Protein AF-A0AAY5K6K6-F1 (afdb_monomer_lite)

Structure (mmCIF, N/CA/C/O backbone):
data_AF-A0AAY5K6K6-F1
#
_entry.id   AF-A0AAY5K6K6-F1
#
loop_
_atom_site.group_PDB
_atom_site.id
_atom_site.type_symbol
_atom_site.label_atom_id
_atom_site.label_alt_id
_atom_site.label_comp_id
_atom_site.label_asym_id
_atom_site.label_entity_id
_atom_site.label_seq_id
_atom_site.pdbx_PDB_ins_code
_atom_site.Cartn_x
_atom_site.Cartn_y
_atom_site.Cartn_z
_atom_site.occupancy
_atom_site.B_iso_or_equiv
_atom_site.auth_seq_id
_atom_site.auth_comp_id
_atom_site.auth_asym_id
_atom_site.auth_atom_id
_atom_site.pdbx_PDB_model_num
ATOM 1 N N . MET A 1 1 ? -3.454 -14.466 -13.089 1.00 35.56 1 MET A N 1
ATOM 2 C CA . MET A 1 1 ? -4.306 -13.882 -12.037 1.00 35.56 1 MET A CA 1
ATOM 3 C C . MET A 1 1 ? -3.686 -12.540 -11.681 1.00 35.56 1 MET A C 1
ATOM 5 O O . MET A 1 1 ? -2.535 -12.524 -11.268 1.00 35.56 1 MET A O 1
ATOM 9 N N . LEU A 1 2 ? -4.354 -11.435 -12.020 1.00 39.06 2 LEU A N 1
ATOM 10 C CA . LEU A 1 2 ? -3.899 -10.079 -11.703 1.00 39.06 2 LEU A CA 1
ATOM 11 C C . LEU A 1 2 ? -4.150 -9.869 -10.211 1.00 39.06 2 LEU A C 1
ATOM 13 O O . LEU A 1 2 ? -5.305 -9.806 -9.804 1.00 39.06 2 LEU A O 1
ATOM 17 N N . ALA A 1 3 ? -3.101 -9.841 -9.397 1.00 51.41 3 ALA A N 1
ATOM 18 C CA . ALA A 1 3 ? -3.259 -9.459 -8.005 1.00 51.41 3 ALA A CA 1
ATOM 19 C C . ALA A 1 3 ? -3.382 -7.930 -7.973 1.00 51.41 3 ALA A C 1
ATOM 21 O O . ALA A 1 3 ? -2.423 -7.237 -8.311 1.00 51.41 3 ALA A O 1
ATOM 22 N N . LEU A 1 4 ? -4.583 -7.429 -7.679 1.00 57.88 4 LEU A N 1
ATOM 23 C CA . LEU A 1 4 ? -4.819 -6.048 -7.266 1.00 57.88 4 LEU A CA 1
ATOM 24 C C . LEU A 1 4 ? -4.287 -5.949 -5.846 1.00 57.88 4 LEU A C 1
ATOM 26 O O . LEU A 1 4 ? -4.877 -6.541 -4.946 1.00 57.88 4 LEU A O 1
ATOM 30 N N . ILE A 1 5 ? -3.149 -5.294 -5.651 1.00 68.94 5 ILE A N 1
ATOM 31 C CA . ILE A 1 5 ? -2.575 -5.193 -4.319 1.00 68.94 5 ILE A CA 1
ATOM 32 C C . ILE A 1 5 ? -2.263 -3.742 -3.989 1.00 68.94 5 ILE A C 1
ATOM 34 O O . ILE A 1 5 ? -1.792 -2.972 -4.824 1.00 68.94 5 ILE A O 1
ATOM 38 N N . LEU A 1 6 ? -2.600 -3.362 -2.767 1.00 71.00 6 LEU A N 1
ATOM 39 C CA . LEU A 1 6 ? -2.452 -2.024 -2.244 1.00 71.00 6 LEU A CA 1
ATOM 40 C C . LEU A 1 6 ? -1.072 -1.858 -1.627 1.00 71.00 6 LEU A C 1
ATOM 42 O O . LEU A 1 6 ? -0.692 -2.642 -0.760 1.00 71.00 6 LEU A O 1
ATOM 46 N N . ASN A 1 7 ? -0.346 -0.813 -2.013 1.00 72.44 7 ASN A N 1
ATOM 47 C CA . ASN A 1 7 ? 0.875 -0.426 -1.314 1.00 72.44 7 ASN A CA 1
ATOM 48 C C . ASN A 1 7 ? 0.517 0.201 0.045 1.00 72.44 7 ASN A C 1
ATOM 50 O O . ASN A 1 7 ? 0.018 1.320 0.089 1.00 72.44 7 ASN A O 1
ATOM 54 N N . ILE A 1 8 ? 0.753 -0.503 1.153 1.00 69.25 8 ILE A N 1
ATOM 55 C CA . ILE A 1 8 ? 0.350 -0.053 2.499 1.00 69.25 8 ILE A CA 1
ATOM 56 C C . ILE A 1 8 ? 1.474 0.683 3.240 1.00 69.25 8 ILE A C 1
ATOM 58 O O . ILE A 1 8 ? 1.209 1.457 4.160 1.00 69.25 8 ILE A O 1
ATOM 62 N N . CYS A 1 9 ? 2.737 0.494 2.853 1.00 63.91 9 CYS A N 1
ATOM 63 C CA . CYS A 1 9 ? 3.851 1.115 3.560 1.00 63.91 9 CYS A CA 1
ATOM 64 C C . CYS A 1 9 ? 5.005 1.457 2.619 1.00 63.91 9 CYS A C 1
ATOM 66 O O . CYS A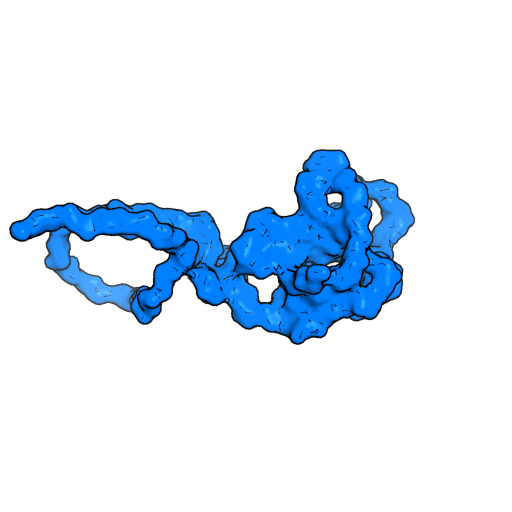 1 9 ? 5.636 0.567 2.046 1.00 63.91 9 CYS A O 1
ATOM 68 N N . ASP A 1 10 ? 5.330 2.750 2.538 1.00 54.22 10 ASP A N 1
ATOM 69 C CA . ASP A 1 10 ? 6.632 3.194 2.057 1.00 54.22 10 ASP A CA 1
ATOM 70 C C . ASP A 1 10 ? 7.627 3.052 3.207 1.00 54.22 10 ASP A C 1
ATOM 72 O O . ASP A 1 10 ? 7.831 3.944 4.037 1.00 54.22 10 ASP A O 1
ATOM 76 N N . THR A 1 11 ? 8.191 1.857 3.342 1.00 52.22 11 THR A N 1
ATOM 77 C CA . THR A 1 11 ? 9.290 1.697 4.276 1.00 52.22 11 THR A CA 1
ATOM 78 C C . THR A 1 11 ? 10.544 2.354 3.702 1.00 52.22 11 THR A C 1
ATOM 80 O O . THR A 1 11 ? 11.322 1.731 2.980 1.00 52.22 11 THR A O 1
ATOM 83 N N . HIS A 1 12 ? 10.766 3.609 4.085 1.00 45.91 12 HIS A N 1
ATOM 84 C CA . HIS A 1 12 ? 12.027 4.330 3.927 1.00 45.91 12 HIS A CA 1
ATOM 85 C C . HIS A 1 12 ? 13.122 3.639 4.780 1.00 45.91 12 HIS A C 1
ATOM 87 O O . HIS A 1 12 ? 13.453 4.047 5.897 1.00 45.91 12 HIS A O 1
ATOM 93 N N . TRP A 1 13 ? 13.661 2.515 4.298 1.00 45.66 13 TRP A N 1
ATOM 94 C CA . TRP A 1 13 ? 14.636 1.686 5.012 1.00 45.66 13 TRP A CA 1
ATOM 95 C C . TRP A 1 13 ? 16.070 2.198 4.847 1.00 45.66 13 TRP A C 1
ATOM 97 O O . TRP A 1 13 ? 16.895 1.589 4.177 1.00 45.66 13 TRP A O 1
ATOM 107 N N . TRP A 1 14 ? 16.427 3.245 5.581 1.00 41.50 14 TRP A N 1
ATOM 108 C CA . TRP A 1 14 ? 17.833 3.457 5.956 1.00 41.50 14 TRP A CA 1
ATOM 109 C C . TRP A 1 14 ? 18.231 2.598 7.177 1.00 41.50 14 TRP A C 1
ATOM 111 O O . TRP A 1 14 ? 19.412 2.400 7.441 1.00 41.50 14 TRP A O 1
ATOM 121 N N . LYS A 1 15 ? 17.266 2.004 7.907 1.00 40.25 15 LYS A N 1
ATOM 122 C CA . LYS A 1 15 ? 17.522 1.210 9.133 1.00 40.25 15 LYS A CA 1
ATOM 123 C C . LYS A 1 15 ? 17.622 -0.319 8.967 1.00 40.25 15 LYS A C 1
ATOM 125 O O . LYS A 1 15 ? 18.113 -0.970 9.885 1.00 40.25 15 LYS A O 1
ATOM 130 N N . LEU A 1 16 ? 17.236 -0.918 7.831 1.00 46.66 16 LEU A N 1
ATOM 131 C CA . LEU A 1 16 ? 17.411 -2.373 7.592 1.00 46.66 16 LEU A CA 1
ATOM 132 C C . LEU A 1 16 ? 18.792 -2.730 7.029 1.00 46.66 16 LEU A C 1
ATOM 134 O O . LEU A 1 16 ? 19.068 -3.907 6.790 1.00 46.66 16 LEU A O 1
ATOM 138 N N . GLN A 1 17 ? 19.679 -1.737 6.881 1.00 42.78 17 GLN A N 1
ATOM 139 C CA . GLN A 1 17 ? 21.033 -1.908 6.348 1.00 42.78 17 GLN A CA 1
ATOM 140 C C . GLN A 1 17 ? 21.888 -2.946 7.078 1.00 42.78 17 GLN A C 1
ATOM 142 O O . GLN A 1 17 ? 22.803 -3.509 6.488 1.00 42.78 17 GLN A O 1
ATOM 147 N N . LEU A 1 18 ? 21.575 -3.255 8.336 1.00 43.16 18 LEU A N 1
ATOM 148 C CA . LEU A 1 18 ? 22.455 -4.041 9.199 1.00 43.16 18 LEU A CA 1
ATOM 149 C C . LEU A 1 18 ? 22.141 -5.543 9.293 1.00 43.16 18 LEU A C 1
ATOM 151 O O . LEU A 1 18 ? 22.958 -6.277 9.837 1.00 43.16 18 LEU A O 1
ATOM 155 N N . LYS A 1 19 ? 21.004 -6.042 8.778 1.00 45.75 19 LYS A N 1
ATOM 156 C CA . LYS A 1 19 ? 20.561 -7.435 9.046 1.00 45.75 19 LYS A CA 1
ATOM 157 C C . LYS A 1 19 ? 20.551 -8.396 7.853 1.00 45.75 19 LYS A C 1
ATOM 159 O O . LYS A 1 19 ? 20.129 -9.541 8.018 1.00 45.75 19 LYS A O 1
ATOM 164 N N . LEU A 1 20 ? 20.961 -7.957 6.662 1.00 51.91 20 LEU A N 1
ATOM 165 C CA . LEU A 1 20 ? 20.832 -8.762 5.437 1.00 51.91 20 LEU A CA 1
ATOM 166 C C . LEU A 1 20 ? 22.113 -8.947 4.608 1.00 51.91 20 LEU A C 1
ATOM 168 O O . LEU A 1 20 ? 22.048 -9.641 3.606 1.00 51.91 20 LEU A O 1
ATOM 172 N N . ASN A 1 21 ? 23.265 -8.407 5.027 1.00 44.91 21 ASN A N 1
ATOM 173 C CA . ASN A 1 21 ? 24.573 -8.623 4.380 1.00 44.91 21 ASN A CA 1
ATOM 174 C C . ASN A 1 21 ? 24.542 -8.572 2.830 1.00 44.91 21 ASN A C 1
ATOM 176 O O . ASN A 1 21 ? 25.105 -9.431 2.156 1.00 44.91 21 ASN A O 1
ATOM 180 N N . PHE A 1 22 ? 23.858 -7.572 2.262 1.00 52.56 22 PHE A N 1
ATOM 181 C CA . PHE A 1 22 ? 23.887 -7.290 0.826 1.00 52.56 22 PHE A CA 1
ATOM 182 C C . PHE A 1 22 ? 24.808 -6.084 0.579 1.00 52.56 22 PHE A C 1
ATOM 184 O O . PHE A 1 22 ? 24.445 -4.971 0.969 1.00 52.56 22 PHE A O 1
ATOM 191 N N . PRO A 1 23 ? 25.976 -6.250 -0.070 1.00 45.62 23 PRO A N 1
ATOM 192 C CA . PRO A 1 23 ? 26.971 -5.183 -0.242 1.00 45.62 23 PRO A CA 1
ATOM 193 C C . PRO A 1 23 ? 26.589 -4.078 -1.256 1.00 45.62 23 PRO A C 1
ATOM 195 O O . PRO A 1 23 ? 27.456 -3.333 -1.700 1.00 45.62 23 PRO A O 1
ATOM 198 N N . TYR A 1 24 ? 25.304 -3.912 -1.600 1.00 50.78 24 TYR A N 1
ATOM 199 C CA . TYR A 1 24 ? 24.834 -2.964 -2.628 1.00 50.78 24 TYR A CA 1
ATOM 200 C C . TYR A 1 24 ? 23.540 -2.231 -2.241 1.00 50.78 24 TYR A C 1
ATOM 202 O O . TYR A 1 24 ? 22.637 -2.066 -3.062 1.00 50.78 24 TYR A O 1
ATOM 210 N N . LEU A 1 25 ? 23.404 -1.816 -0.978 1.00 47.97 25 LEU A N 1
ATOM 211 C CA . LEU A 1 25 ? 22.135 -1.325 -0.422 1.00 47.97 25 LEU A CA 1
ATOM 212 C C . LEU A 1 25 ? 21.693 0.094 -0.855 1.00 47.97 25 LEU A C 1
ATOM 214 O O . LEU A 1 25 ? 21.157 0.858 -0.059 1.00 47.97 25 LEU A O 1
ATOM 218 N N . TRP A 1 26 ? 21.913 0.433 -2.123 1.00 51.12 26 TRP A N 1
ATOM 219 C CA . TRP A 1 26 ? 21.432 1.638 -2.811 1.00 51.12 26 TRP A CA 1
ATOM 220 C C . TRP A 1 26 ? 20.466 1.315 -3.974 1.00 51.12 26 TRP A C 1
ATOM 222 O O . TRP A 1 26 ? 20.171 2.190 -4.781 1.00 51.12 26 TRP A O 1
ATOM 232 N N . LEU A 1 27 ? 20.003 0.063 -4.121 1.00 64.56 27 LEU A N 1
ATOM 233 C CA . LEU A 1 27 ? 19.444 -0.423 -5.397 1.00 64.56 27 LEU A CA 1
ATOM 234 C C . LEU A 1 27 ? 18.021 -1.002 -5.362 1.00 64.56 27 LEU A C 1
ATOM 236 O O . LEU A 1 27 ? 17.577 -1.502 -6.400 1.00 64.56 27 LEU A O 1
ATOM 240 N N . PHE A 1 28 ? 17.310 -0.975 -4.229 1.00 70.88 28 PHE A N 1
ATOM 241 C CA . PHE A 1 28 ? 15.960 -1.544 -4.191 1.00 70.88 28 PHE A CA 1
ATOM 242 C C . PHE A 1 28 ? 14.978 -0.841 -3.254 1.00 70.88 28 PHE A C 1
ATOM 244 O O . PHE A 1 28 ? 15.360 -0.361 -2.188 1.00 70.88 28 PHE A O 1
ATOM 251 N N . LYS A 1 29 ? 13.697 -0.842 -3.646 1.00 82.69 29 LYS A N 1
ATOM 252 C CA . LYS A 1 29 ? 12.556 -0.423 -2.817 1.00 82.69 29 LYS A CA 1
ATOM 253 C C . LYS A 1 29 ? 11.784 -1.656 -2.357 1.00 82.69 29 LYS A C 1
ATOM 255 O O . LYS A 1 29 ? 11.554 -2.571 -3.146 1.00 82.69 29 LYS A O 1
ATOM 260 N N . LEU A 1 30 ? 11.394 -1.661 -1.084 1.00 84.50 30 LEU A N 1
ATOM 261 C CA . LEU A 1 30 ? 10.472 -2.639 -0.514 1.00 84.50 30 LEU A CA 1
ATOM 262 C C . LEU A 1 30 ? 9.085 -2.004 -0.405 1.00 84.50 30 LEU A C 1
ATOM 264 O O . LEU A 1 30 ? 8.944 -0.961 0.235 1.00 84.50 30 LEU A O 1
ATOM 268 N N . GLN A 1 31 ? 8.081 -2.641 -0.995 1.00 87.31 31 GLN A N 1
ATOM 269 C CA . GLN A 1 31 ? 6.674 -2.279 -0.844 1.00 87.31 31 GLN A CA 1
ATOM 270 C C . GLN A 1 31 ? 5.939 -3.413 -0.146 1.00 87.31 31 GLN A C 1
ATOM 272 O O . GLN A 1 31 ? 6.074 -4.575 -0.529 1.00 87.31 31 GLN A O 1
ATOM 277 N N . LEU A 1 32 ? 5.168 -3.072 0.883 1.00 87.38 32 LEU A N 1
ATOM 278 C CA . LEU A 1 32 ? 4.298 -4.028 1.549 1.00 87.38 32 LEU A CA 1
ATOM 279 C C . LEU A 1 32 ? 2.916 -3.966 0.911 1.00 87.38 32 LEU A C 1
ATOM 281 O O . LEU A 1 32 ? 2.306 -2.899 0.848 1.00 87.38 32 LEU A O 1
ATOM 285 N N . LEU A 1 33 ? 2.449 -5.112 0.445 1.00 88.81 33 LEU A N 1
ATOM 286 C CA . LEU A 1 33 ? 1.243 -5.246 -0.343 1.00 88.81 33 LEU A CA 1
ATOM 287 C C . LEU A 1 33 ? 0.169 -6.014 0.445 1.00 88.81 33 LEU A C 1
ATOM 289 O O . LEU A 1 33 ? 0.474 -7.062 1.010 1.00 88.81 33 LEU A O 1
ATOM 293 N N . SER A 1 34 ? -1.072 -5.525 0.465 1.00 88.56 34 SER A N 1
ATOM 294 C CA . SER A 1 34 ? -2.261 -6.267 0.935 1.00 88.56 34 SER A CA 1
ATOM 295 C C . SER A 1 34 ? -3.465 -5.993 0.026 1.00 88.56 34 SER A C 1
ATOM 297 O O . SER A 1 34 ? -3.517 -4.981 -0.670 1.00 88.56 34 SER A O 1
ATOM 299 N N . ASP A 1 35 ? -4.416 -6.918 -0.020 1.00 86.88 35 ASP A N 1
ATOM 300 C CA . ASP A 1 35 ? -5.642 -6.826 -0.822 1.00 86.88 35 ASP A CA 1
ATOM 301 C C . ASP A 1 35 ? -6.765 -6.018 -0.141 1.00 86.88 35 ASP A C 1
ATOM 303 O O . ASP A 1 35 ? -7.888 -5.967 -0.650 1.00 86.88 35 ASP A O 1
ATOM 307 N N . LEU A 1 36 ? -6.461 -5.392 1.005 1.00 85.06 36 LEU A N 1
ATOM 308 C CA . LEU A 1 36 ? -7.378 -4.597 1.826 1.00 85.06 36 LEU A CA 1
ATOM 309 C C . LEU A 1 36 ? -8.575 -5.401 2.386 1.00 85.06 36 LEU A C 1
ATOM 311 O O . LEU A 1 36 ? -9.434 -4.819 3.038 1.00 85.06 36 LEU A O 1
ATOM 315 N N . HIS A 1 37 ? -8.629 -6.721 2.190 1.00 83.19 37 HIS A N 1
ATOM 316 C CA . HIS A 1 37 ? -9.624 -7.596 2.818 1.00 83.19 37 HIS A CA 1
ATOM 317 C C . HIS A 1 37 ? -9.010 -8.282 4.036 1.00 83.19 37 HIS A C 1
ATOM 319 O O . HIS A 1 37 ? -9.532 -8.177 5.145 1.00 83.19 37 HIS A O 1
ATOM 325 N N . ASP A 1 38 ? -7.848 -8.914 3.856 1.00 81.06 38 ASP A N 1
ATOM 326 C CA . ASP A 1 38 ? -7.090 -9.486 4.962 1.00 81.06 38 ASP A CA 1
ATOM 327 C C . ASP A 1 38 ? -5.930 -8.558 5.348 1.00 81.06 38 ASP A C 1
ATOM 329 O O . ASP A 1 38 ? -4.864 -8.517 4.729 1.00 81.06 38 ASP A O 1
ATOM 333 N N . LEU A 1 39 ? -6.165 -7.771 6.398 1.00 80.94 39 LEU A N 1
ATOM 334 C CA . LEU A 1 39 ? -5.200 -6.820 6.952 1.00 80.94 39 LEU A CA 1
ATOM 335 C C . LEU A 1 39 ? -4.132 -7.483 7.843 1.00 80.94 39 LEU A C 1
ATOM 337 O O . LEU A 1 39 ? -3.300 -6.777 8.416 1.00 80.94 39 LEU A O 1
ATOM 341 N N . GLU A 1 40 ? -4.137 -8.808 7.998 1.00 80.50 40 GLU A N 1
ATOM 342 C CA . GLU A 1 40 ? -3.066 -9.554 8.673 1.00 80.50 40 GLU A CA 1
ATOM 343 C C . GLU A 1 40 ? -2.075 -10.158 7.676 1.00 80.50 40 GLU A C 1
ATOM 345 O O . GLU A 1 40 ? -0.896 -10.346 7.998 1.00 80.50 40 GLU A O 1
ATOM 350 N N . VAL A 1 41 ? -2.534 -10.427 6.453 1.00 82.75 41 VAL A N 1
ATOM 351 C CA . VAL A 1 41 ? -1.729 -11.035 5.398 1.00 82.75 41 VAL A CA 1
ATOM 352 C C . VAL A 1 41 ? -1.077 -9.955 4.547 1.00 82.75 41 VAL A C 1
ATOM 354 O O . VAL A 1 41 ? -1.729 -9.141 3.895 1.00 82.75 41 VAL A O 1
ATOM 357 N N . TYR A 1 42 ? 0.253 -9.993 4.507 1.00 84.94 42 TYR A N 1
ATOM 358 C CA . TYR A 1 42 ? 1.046 -9.069 3.712 1.00 84.94 42 TYR A CA 1
ATOM 359 C C . TYR A 1 42 ? 2.027 -9.797 2.806 1.00 84.94 42 TYR A C 1
ATOM 361 O O . TYR A 1 42 ? 2.650 -10.793 3.185 1.00 84.94 42 TYR A O 1
ATOM 369 N N . VAL A 1 43 ? 2.228 -9.229 1.622 1.00 88.00 43 VAL A N 1
ATOM 370 C CA . VAL A 1 43 ? 3.216 -9.682 0.649 1.00 88.00 43 VAL A CA 1
ATOM 371 C C . VAL A 1 43 ? 4.298 -8.621 0.502 1.00 88.00 43 VAL A C 1
ATOM 373 O O . VAL A 1 43 ? 4.023 -7.449 0.258 1.00 88.00 43 VAL A O 1
ATOM 376 N N . SER A 1 44 ? 5.552 -9.030 0.647 1.00 87.38 44 SER A N 1
ATOM 377 C CA . SER A 1 44 ? 6.712 -8.155 0.496 1.00 87.38 44 SER A CA 1
ATOM 378 C C . SER A 1 44 ? 7.161 -8.116 -0.964 1.00 87.38 44 SER A C 1
ATOM 380 O O . SER A 1 44 ? 7.648 -9.118 -1.485 1.00 87.38 44 SER A O 1
ATOM 382 N N . LEU A 1 45 ? 7.035 -6.967 -1.628 1.00 88.88 45 LEU A N 1
ATOM 383 C CA . LEU A 1 45 ? 7.493 -6.753 -2.999 1.00 88.88 45 LEU A CA 1
ATOM 384 C C . LEU A 1 45 ? 8.830 -6.019 -3.027 1.00 88.88 45 LEU A C 1
ATOM 386 O O . LEU A 1 45 ? 8.959 -4.914 -2.505 1.00 88.88 45 LEU A O 1
ATOM 390 N N . PHE A 1 46 ? 9.807 -6.606 -3.705 1.00 87.75 46 PHE A N 1
ATOM 391 C CA . PHE A 1 46 ? 11.132 -6.037 -3.875 1.00 87.75 46 PHE A CA 1
ATOM 392 C C . PHE A 1 46 ? 11.314 -5.566 -5.319 1.00 87.75 46 PHE A C 1
ATOM 394 O O . PHE A 1 46 ? 11.288 -6.361 -6.263 1.00 87.75 46 PHE A O 1
ATOM 401 N N . LEU A 1 47 ? 11.518 -4.262 -5.479 1.00 88.12 47 LEU A N 1
ATOM 402 C CA . LEU A 1 47 ? 11.781 -3.617 -6.760 1.00 88.12 47 LEU A CA 1
ATOM 403 C C . LEU A 1 47 ? 13.272 -3.339 -6.892 1.00 88.12 47 LEU A C 1
ATOM 405 O O . LEU A 1 47 ? 13.820 -2.634 -6.051 1.00 88.12 47 LEU A O 1
ATOM 409 N N . PHE A 1 48 ? 13.913 -3.837 -7.947 1.00 87.25 48 PHE A N 1
ATOM 410 C CA . PHE A 1 48 ? 15.352 -3.675 -8.180 1.00 87.25 48 PHE A CA 1
ATOM 411 C C . PHE A 1 48 ? 15.632 -2.874 -9.459 1.00 87.25 48 PHE A C 1
ATOM 413 O O . PHE A 1 48 ? 14.827 -2.871 -10.391 1.00 87.25 48 PHE A O 1
ATOM 420 N N . GLY A 1 49 ? 16.802 -2.231 -9.529 1.00 87.38 49 GLY A N 1
ATOM 421 C CA . GLY A 1 49 ? 17.348 -1.684 -10.780 1.00 87.38 49 GLY A CA 1
ATOM 422 C C . GLY A 1 49 ? 16.436 -0.656 -11.459 1.00 87.38 49 GLY A C 1
ATOM 423 O O . GLY A 1 49 ? 16.086 0.356 -10.856 1.00 87.38 49 GLY A O 1
ATOM 424 N N . GLU A 1 50 ? 16.059 -0.903 -12.716 1.00 88.12 50 GLU A N 1
ATOM 425 C CA . GLU A 1 50 ? 15.185 -0.002 -13.488 1.00 88.12 50 GLU A CA 1
ATOM 426 C C . GLU A 1 50 ? 13.752 0.044 -12.938 1.00 88.12 50 GLU A C 1
ATOM 428 O O . GLU A 1 50 ? 13.148 1.112 -12.898 1.00 88.12 50 GLU A O 1
ATOM 433 N N . VAL A 1 51 ? 13.238 -1.072 -12.405 1.00 89.69 51 VAL A N 1
ATOM 434 C CA . VAL A 1 51 ? 11.900 -1.117 -11.784 1.00 89.69 51 VAL A CA 1
ATOM 435 C C . VAL A 1 51 ? 11.838 -0.191 -10.572 1.00 89.69 51 VAL A C 1
ATOM 437 O O . VAL A 1 51 ? 10.859 0.523 -10.372 1.00 89.69 51 VAL A O 1
ATOM 440 N N . HIS A 1 52 ? 12.914 -0.171 -9.784 1.00 87.00 52 HIS A N 1
ATOM 441 C CA . HIS A 1 52 ? 13.067 0.762 -8.676 1.00 87.00 52 HIS A CA 1
ATOM 442 C C . HIS A 1 52 ? 13.071 2.217 -9.165 1.00 87.00 52 HIS A C 1
ATOM 444 O O . HIS A 1 52 ? 12.312 3.025 -8.647 1.00 87.00 52 HIS A O 1
ATOM 450 N N . LYS A 1 53 ? 13.877 2.559 -10.177 1.00 85.81 53 LYS A N 1
ATOM 451 C CA . LYS A 1 53 ? 13.979 3.943 -10.680 1.00 85.81 53 LYS A CA 1
ATOM 452 C C . LYS A 1 53 ? 12.659 4.505 -11.209 1.00 85.81 53 LYS A C 1
ATOM 454 O O . LYS A 1 53 ? 12.458 5.712 -11.128 1.00 85.81 53 LYS A O 1
ATOM 459 N N . GLU A 1 54 ? 11.788 3.658 -11.743 1.00 88.25 54 GLU A N 1
ATOM 460 C CA . GLU A 1 54 ? 10.502 4.085 -12.297 1.00 88.25 54 GLU A CA 1
ATOM 461 C C . GLU A 1 54 ? 9.396 4.169 -11.234 1.00 88.25 54 GLU A C 1
ATOM 463 O O . GLU A 1 54 ? 8.604 5.106 -11.249 1.00 88.25 54 GLU A O 1
ATOM 468 N N . HIS A 1 55 ? 9.380 3.243 -10.268 1.00 86.38 55 HIS A N 1
ATOM 469 C CA . HIS A 1 55 ? 8.281 3.095 -9.298 1.00 86.38 55 HIS A CA 1
ATOM 470 C C . HIS A 1 55 ? 8.666 3.448 -7.849 1.00 86.38 55 HIS A C 1
ATOM 472 O O . HIS A 1 55 ? 7.936 3.146 -6.902 1.00 86.38 55 HIS A O 1
ATOM 478 N N . TRP A 1 56 ? 9.819 4.087 -7.620 1.00 82.94 56 TRP A N 1
ATOM 479 C CA . TRP A 1 56 ? 10.227 4.459 -6.258 1.00 82.94 56 TRP A CA 1
ATOM 480 C C . TRP A 1 56 ? 9.334 5.537 -5.637 1.00 82.94 56 TRP A C 1
ATOM 482 O O . TRP A 1 56 ? 9.119 5.512 -4.429 1.00 82.94 56 TRP A O 1
ATOM 492 N N . THR A 1 57 ? 8.763 6.430 -6.445 1.00 83.62 57 THR A N 1
ATOM 493 C CA . THR A 1 57 ? 7.864 7.513 -6.014 1.00 83.62 57 THR A CA 1
ATOM 494 C C . THR A 1 57 ? 6.421 7.072 -5.772 1.00 83.62 57 THR A C 1
ATOM 496 O O . THR A 1 57 ? 5.590 7.910 -5.443 1.00 83.62 57 THR A O 1
ATOM 499 N N . THR A 1 58 ? 6.088 5.784 -5.920 1.00 86.38 58 THR A N 1
ATOM 500 C CA . THR A 1 58 ? 4.719 5.303 -5.680 1.00 86.38 58 THR A CA 1
ATOM 501 C C . THR A 1 58 ? 4.317 5.478 -4.217 1.00 86.38 58 THR A C 1
ATOM 503 O O . THR A 1 58 ? 4.911 4.854 -3.330 1.00 86.38 58 THR A O 1
ATOM 506 N N . GLU A 1 59 ? 3.274 6.272 -3.987 1.00 85.44 59 GLU A N 1
ATOM 507 C CA . GLU A 1 59 ? 2.741 6.581 -2.661 1.00 85.44 59 GLU A CA 1
ATOM 508 C C . GLU A 1 59 ? 1.967 5.392 -2.051 1.00 85.44 59 GLU A C 1
ATOM 510 O O . GLU A 1 59 ? 1.436 4.539 -2.782 1.00 85.44 59 GLU A O 1
ATOM 515 N N . PRO A 1 60 ? 1.891 5.292 -0.709 1.00 87.25 60 PRO A N 1
ATOM 516 C CA . PRO A 1 60 ? 0.971 4.376 -0.043 1.00 87.25 60 PRO A CA 1
ATOM 517 C C . PRO A 1 60 ? -0.483 4.679 -0.428 1.00 87.25 60 PRO A C 1
ATOM 519 O O . PRO A 1 60 ? -0.836 5.827 -0.662 1.00 87.25 60 PRO A O 1
ATOM 522 N N . GLY A 1 61 ? -1.337 3.661 -0.483 1.00 88.06 61 GLY A N 1
ATOM 523 C CA . GLY A 1 61 ? -2.714 3.794 -0.962 1.00 88.06 61 GLY A CA 1
ATOM 524 C C . GLY A 1 61 ? -2.865 3.608 -2.476 1.00 88.06 61 GLY A C 1
ATOM 525 O O . GLY A 1 61 ? -3.988 3.568 -2.974 1.00 88.06 61 GLY A O 1
ATOM 526 N N . THR A 1 62 ? -1.765 3.425 -3.215 1.00 90.62 62 THR A N 1
ATOM 527 C CA . THR A 1 62 ? -1.818 3.123 -4.653 1.00 90.62 62 THR A CA 1
ATOM 528 C C . THR A 1 62 ? -2.179 1.655 -4.892 1.00 90.62 62 THR A C 1
ATOM 530 O O . THR A 1 62 ? -1.504 0.750 -4.391 1.00 90.62 62 THR A O 1
ATOM 533 N N . VAL A 1 63 ? -3.213 1.418 -5.698 1.00 91.00 63 VAL A N 1
ATOM 534 C CA . VAL A 1 63 ? -3.592 0.104 -6.221 1.00 91.00 63 VAL A CA 1
ATOM 535 C C . VAL A 1 63 ? -2.683 -0.233 -7.392 1.00 91.00 63 VAL A C 1
ATOM 537 O O . VAL A 1 63 ? -2.657 0.477 -8.403 1.00 91.00 63 VAL A O 1
ATOM 540 N N . MET A 1 64 ? -1.956 -1.341 -7.273 1.00 90.00 64 MET A N 1
ATOM 541 C CA . MET A 1 64 ? -1.066 -1.819 -8.321 1.00 90.00 64 MET A CA 1
ATOM 542 C C . MET A 1 64 ? -1.341 -3.275 -8.694 1.00 90.00 64 MET A C 1
ATOM 544 O O . MET A 1 64 ? -1.687 -4.109 -7.861 1.00 90.00 64 MET A O 1
ATOM 548 N N . GLY A 1 65 ? -1.203 -3.571 -9.981 1.00 91.44 65 GLY A N 1
ATOM 549 C CA . GLY A 1 65 ? -1.294 -4.897 -10.564 1.00 91.44 65 GLY A CA 1
ATOM 550 C C . GLY A 1 65 ? 0.089 -5.425 -10.889 1.00 91.44 65 GLY A C 1
ATOM 551 O O . GLY A 1 65 ? 0.865 -4.752 -11.564 1.00 91.44 65 GLY A O 1
ATOM 552 N N . ILE A 1 66 ? 0.384 -6.645 -10.448 1.00 91.75 66 ILE A N 1
ATOM 553 C CA . ILE A 1 66 ? 1.687 -7.274 -10.691 1.00 91.75 66 ILE A CA 1
ATOM 554 C C . ILE A 1 66 ? 1.481 -8.587 -11.449 1.00 91.75 66 ILE A C 1
ATOM 556 O O . ILE A 1 66 ? 1.251 -9.633 -10.834 1.00 91.75 66 ILE A O 1
ATOM 560 N N . PRO A 1 67 ? 1.497 -8.571 -12.793 1.00 90.94 67 PRO A N 1
ATOM 561 C CA . PRO A 1 67 ? 1.450 -9.790 -13.585 1.00 90.94 67 PRO A CA 1
ATOM 562 C C . PRO A 1 67 ? 2.742 -10.607 -13.455 1.00 90.94 67 PRO A C 1
ATOM 564 O O . PRO A 1 67 ? 3.832 -10.131 -13.761 1.00 90.94 67 PRO A O 1
ATOM 567 N N . ASN A 1 68 ? 2.584 -11.884 -13.094 1.00 90.56 68 ASN A N 1
ATOM 568 C CA . ASN A 1 68 ? 3.651 -12.891 -13.079 1.00 90.56 68 ASN A CA 1
ATOM 569 C C . ASN A 1 68 ? 4.920 -12.453 -12.302 1.00 90.56 68 ASN A C 1
ATOM 571 O O . ASN A 1 68 ? 5.998 -12.349 -12.901 1.00 90.56 68 ASN A O 1
ATOM 575 N N . PRO A 1 69 ? 4.796 -12.162 -10.991 1.00 91.56 69 PRO A N 1
ATOM 576 C CA . PRO A 1 69 ? 5.942 -11.843 -10.147 1.00 91.56 69 PRO A CA 1
ATOM 577 C C . PRO A 1 69 ? 6.846 -13.064 -9.953 1.00 91.56 69 PRO A C 1
ATOM 579 O O . PRO A 1 69 ? 6.390 -14.208 -9.985 1.00 91.56 69 PRO A O 1
ATOM 582 N N . ASN A 1 70 ? 8.123 -12.815 -9.676 1.00 91.56 70 ASN A N 1
ATOM 583 C CA . ASN A 1 70 ? 9.087 -13.860 -9.361 1.00 91.56 70 ASN A CA 1
ATOM 584 C C . ASN A 1 70 ? 9.067 -14.140 -7.846 1.00 91.56 70 ASN A C 1
ATOM 586 O O . ASN A 1 70 ? 9.417 -13.250 -7.065 1.00 91.56 70 ASN A O 1
ATOM 590 N N . PRO A 1 71 ? 8.677 -15.344 -7.391 1.00 90.38 71 PRO A N 1
ATOM 591 C CA . PRO A 1 71 ? 8.739 -15.688 -5.977 1.00 90.38 71 PRO A CA 1
ATOM 592 C C . PRO A 1 71 ? 10.196 -15.777 -5.521 1.00 90.38 71 PRO A C 1
ATOM 594 O O . PRO A 1 71 ? 11.039 -16.397 -6.173 1.00 90.38 71 PRO A O 1
ATOM 597 N N . MET A 1 72 ? 10.499 -15.157 -4.386 1.00 86.56 72 MET A N 1
ATOM 598 C CA . MET A 1 72 ? 11.817 -15.234 -3.770 1.00 86.56 72 MET A CA 1
ATOM 599 C C . MET A 1 72 ? 11.850 -16.297 -2.681 1.00 86.56 72 MET A C 1
ATOM 601 O O . MET A 1 72 ? 10.826 -16.673 -2.114 1.00 86.56 72 MET A O 1
ATOM 605 N N . LYS A 1 73 ? 13.058 -16.780 -2.378 1.00 83.44 73 LYS A N 1
ATOM 606 C CA . LYS A 1 73 ? 13.250 -17.746 -1.297 1.00 83.44 73 LYS A CA 1
ATOM 607 C C . LYS A 1 73 ? 12.796 -17.124 0.029 1.00 83.44 73 LYS A C 1
ATOM 609 O O . LYS A 1 73 ? 13.208 -15.995 0.313 1.00 83.44 73 LYS A O 1
ATOM 614 N N . PRO A 1 74 ? 11.991 -17.839 0.834 1.00 79.00 74 PRO A N 1
ATOM 615 C CA . PRO A 1 74 ? 11.662 -17.379 2.172 1.00 79.00 74 PRO A CA 1
ATOM 616 C C . PRO A 1 74 ? 12.958 -17.237 2.971 1.00 79.00 74 PRO A C 1
ATOM 618 O O . PRO A 1 74 ? 13.890 -18.033 2.827 1.00 79.00 74 PRO A O 1
ATOM 621 N N . LYS A 1 75 ? 13.037 -16.181 3.775 1.00 74.38 75 LYS A N 1
ATOM 622 C CA . LYS A 1 75 ? 14.170 -15.970 4.672 1.00 74.38 75 LYS A CA 1
ATOM 623 C C . LYS A 1 75 ? 13.945 -16.795 5.934 1.00 74.38 75 LYS A C 1
ATOM 625 O O . LYS A 1 75 ? 12.839 -16.790 6.463 1.00 74.38 75 LYS A O 1
ATOM 630 N N . ASP A 1 76 ? 14.992 -17.436 6.448 1.00 73.62 76 ASP A N 1
ATOM 631 C CA . ASP A 1 76 ? 14.916 -18.190 7.703 1.00 73.62 76 ASP A CA 1
ATOM 632 C C . ASP A 1 76 ? 14.305 -17.333 8.826 1.00 73.62 76 ASP A C 1
ATOM 634 O O . ASP A 1 76 ? 14.801 -16.247 9.147 1.00 73.62 76 ASP A O 1
ATOM 638 N N . GLY A 1 77 ? 13.194 -17.810 9.397 1.00 73.69 77 GLY A N 1
ATOM 639 C CA . GLY A 1 77 ? 12.447 -17.120 10.453 1.00 73.69 77 GLY A CA 1
ATOM 640 C C . GLY A 1 77 ? 11.469 -16.032 9.986 1.00 73.69 77 GLY A C 1
ATOM 641 O O . GLY A 1 77 ? 10.911 -15.342 10.837 1.00 73.69 77 GLY A O 1
ATOM 642 N N . TYR A 1 78 ? 11.249 -15.858 8.678 1.00 74.25 78 TYR A N 1
ATOM 643 C CA . TYR A 1 78 ? 10.189 -15.011 8.124 1.00 74.25 78 TYR A CA 1
ATOM 644 C C . TYR A 1 78 ? 9.181 -15.864 7.350 1.00 74.25 78 TYR A C 1
ATOM 646 O O . TYR A 1 78 ? 9.525 -16.460 6.333 1.00 74.25 78 TYR A O 1
ATOM 654 N N . ASP A 1 79 ? 7.938 -15.885 7.828 1.00 77.50 79 ASP A N 1
ATOM 655 C CA . ASP A 1 79 ? 6.840 -16.679 7.253 1.00 77.50 79 ASP A CA 1
ATOM 656 C C . ASP A 1 79 ? 6.047 -15.924 6.165 1.00 77.50 79 ASP A C 1
ATOM 658 O O . ASP A 1 79 ? 5.056 -16.409 5.632 1.00 77.50 79 ASP A O 1
ATOM 662 N N . GLY A 1 80 ? 6.461 -14.698 5.829 1.00 79.62 80 GLY A N 1
ATOM 663 C CA . GLY A 1 80 ? 5.776 -13.889 4.826 1.00 79.62 80 GLY A CA 1
ATOM 664 C C . GLY A 1 80 ? 6.212 -14.201 3.394 1.00 79.62 80 GLY A C 1
ATOM 665 O O . GLY A 1 80 ? 7.356 -14.575 3.112 1.00 79.62 80 GLY A O 1
ATOM 666 N N . VAL A 1 81 ? 5.301 -13.971 2.450 1.00 86.62 81 VAL A N 1
ATOM 667 C CA . VAL A 1 81 ? 5.565 -14.148 1.019 1.00 86.62 81 VAL A CA 1
ATOM 668 C C . VAL A 1 81 ? 6.416 -12.990 0.506 1.00 86.62 81 VAL A C 1
ATOM 670 O O . VAL A 1 81 ? 6.100 -11.823 0.732 1.00 86.62 81 VAL A O 1
ATOM 673 N N . SER A 1 82 ? 7.499 -13.310 -0.202 1.00 87.25 82 SER A N 1
ATOM 674 C CA . SER A 1 82 ? 8.400 -12.322 -0.801 1.00 87.25 82 SER A CA 1
ATOM 675 C C . SER A 1 82 ? 8.440 -12.481 -2.319 1.00 87.25 82 SER A C 1
ATOM 677 O O . SER A 1 82 ? 8.688 -13.573 -2.829 1.00 87.25 82 SER A O 1
ATOM 679 N N . LEU A 1 83 ? 8.210 -11.389 -3.043 1.00 91.19 83 LEU A N 1
ATOM 680 C CA . LEU A 1 83 ? 8.123 -11.337 -4.500 1.00 91.19 83 LEU A CA 1
ATOM 681 C C . LEU A 1 83 ? 9.108 -10.311 -5.061 1.00 91.19 83 LEU A C 1
ATOM 683 O O . LEU A 1 83 ? 9.393 -9.300 -4.421 1.00 91.19 83 LEU A O 1
ATOM 687 N N . SER A 1 84 ? 9.589 -10.533 -6.278 1.00 90.94 84 SER A N 1
ATOM 688 C CA . SER A 1 84 ? 10.376 -9.561 -7.035 1.00 90.94 84 SER A CA 1
ATOM 689 C C . SER A 1 84 ? 9.868 -9.401 -8.462 1.00 90.94 84 SER A C 1
ATOM 691 O O . SER A 1 84 ? 9.149 -10.248 -8.998 1.00 90.94 84 SER A O 1
ATOM 693 N N . VAL A 1 85 ? 10.243 -8.283 -9.077 1.00 91.69 85 VAL A N 1
ATOM 694 C CA . VAL A 1 85 ? 9.887 -7.945 -10.456 1.00 91.69 85 VAL A CA 1
ATOM 695 C C . VAL A 1 85 ? 11.159 -7.646 -11.242 1.00 91.69 85 VAL A C 1
ATOM 697 O O . VAL A 1 85 ? 12.063 -6.977 -10.751 1.00 91.69 85 VAL A O 1
ATOM 700 N N . ASP A 1 86 ? 11.226 -8.174 -12.460 1.00 90.12 86 ASP A N 1
ATOM 701 C CA . ASP A 1 86 ? 12.357 -8.073 -13.390 1.00 90.12 86 ASP A CA 1
ATOM 702 C C . ASP A 1 86 ? 12.200 -6.950 -14.431 1.00 90.12 86 ASP A C 1
ATOM 704 O O . ASP A 1 86 ? 13.195 -6.527 -15.013 1.00 90.12 86 ASP A O 1
ATOM 708 N N . HIS A 1 87 ? 10.978 -6.460 -14.674 1.00 91.88 87 HIS A N 1
ATOM 709 C CA . HIS A 1 87 ? 10.696 -5.469 -15.713 1.00 91.88 87 HIS A CA 1
ATOM 710 C C . HIS A 1 87 ? 9.670 -4.415 -15.256 1.00 91.88 87 HIS A C 1
ATOM 712 O O . HIS A 1 87 ? 8.632 -4.795 -14.710 1.00 91.88 87 HIS A O 1
ATOM 718 N N . PRO A 1 88 ? 9.883 -3.107 -15.515 1.00 90.25 88 PRO A N 1
ATOM 719 C CA . PRO A 1 88 ? 9.001 -2.044 -15.017 1.00 90.25 88 PRO A CA 1
ATOM 720 C C . PRO A 1 88 ? 7.561 -2.145 -15.524 1.00 90.25 88 PRO A C 1
ATOM 722 O O . PRO A 1 88 ? 6.625 -1.863 -14.788 1.00 90.25 88 PRO A O 1
ATOM 725 N N . GLN A 1 89 ? 7.366 -2.642 -16.747 1.00 90.31 89 GLN A N 1
ATOM 726 C CA . GLN A 1 89 ? 6.034 -2.879 -17.325 1.00 90.31 89 GLN A CA 1
ATOM 727 C C . GLN A 1 89 ? 5.213 -3.964 -16.605 1.00 90.31 89 GLN A C 1
ATOM 729 O O . GLN A 1 89 ? 4.012 -4.075 -16.838 1.00 90.31 89 GLN A O 1
ATOM 734 N N . LYS A 1 90 ? 5.835 -4.779 -15.742 1.00 90.88 90 LYS A N 1
ATOM 735 C CA . LYS A 1 90 ? 5.113 -5.722 -14.875 1.00 90.88 90 LYS A CA 1
ATOM 736 C C . LYS A 1 90 ? 4.586 -5.057 -13.600 1.00 90.88 90 LYS A C 1
ATOM 738 O O . LYS A 1 90 ? 4.056 -5.750 -12.741 1.00 90.88 90 LYS A O 1
ATOM 743 N N . VAL A 1 91 ? 4.734 -3.743 -13.459 1.00 90.75 91 VAL A N 1
ATOM 744 C CA . VAL A 1 91 ? 4.092 -2.954 -12.411 1.00 90.75 91 VAL A CA 1
ATOM 745 C C . VAL A 1 91 ? 3.048 -2.062 -13.073 1.00 90.75 91 VAL A C 1
ATOM 747 O O . VAL A 1 91 ? 3.380 -1.110 -13.774 1.00 90.75 91 VAL A O 1
ATOM 750 N N . LEU A 1 92 ? 1.773 -2.392 -12.874 1.00 91.56 92 LEU A N 1
ATOM 751 C CA . LEU A 1 92 ? 0.642 -1.650 -13.425 1.00 91.56 92 LEU A CA 1
ATOM 752 C C . LEU A 1 92 ? -0.002 -0.800 -12.331 1.00 91.56 92 LEU A C 1
ATOM 754 O O . LEU A 1 92 ? -0.696 -1.336 -11.476 1.00 91.56 92 LEU A O 1
ATOM 758 N N . LEU A 1 93 ? 0.185 0.516 -12.361 1.00 91.12 93 LEU A N 1
ATOM 759 C CA . LEU A 1 93 ? -0.506 1.429 -11.446 1.00 91.12 93 LEU A CA 1
ATOM 760 C C . LEU 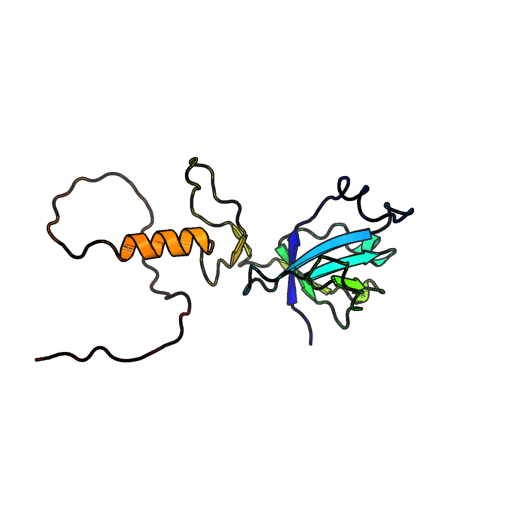A 1 93 ? -1.938 1.663 -11.946 1.00 91.12 93 LEU A C 1
ATOM 762 O O . LEU A 1 93 ? -2.127 2.058 -13.095 1.00 91.12 93 LEU A O 1
ATOM 766 N N . MET A 1 94 ? -2.941 1.397 -11.107 1.00 90.12 94 MET A N 1
ATOM 767 C CA . MET A 1 94 ? -4.358 1.523 -11.483 1.00 90.12 94 MET A CA 1
ATOM 768 C C . MET A 1 94 ? -5.023 2.775 -10.910 1.00 90.12 94 MET A C 1
ATOM 770 O O . MET A 1 94 ? -5.975 3.276 -11.501 1.00 90.12 94 MET A O 1
ATOM 774 N N . GLY A 1 95 ? -4.519 3.291 -9.789 1.00 89.81 95 GLY A N 1
ATOM 775 C CA . GLY A 1 95 ? -5.044 4.486 -9.136 1.00 89.81 95 GLY A CA 1
ATOM 776 C C . GLY A 1 95 ? -4.910 4.405 -7.622 1.00 89.81 95 GLY A C 1
ATOM 777 O O . GLY A 1 95 ? -4.133 3.606 -7.107 1.00 89.81 95 GLY A O 1
ATOM 778 N N . GLU A 1 96 ? -5.686 5.217 -6.918 1.00 90.31 96 GLU A 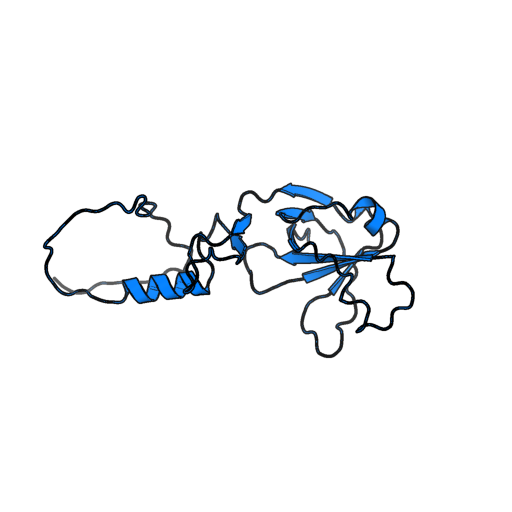N 1
ATOM 779 C CA . GLU A 1 96 ? -5.730 5.249 -5.456 1.00 90.31 96 GLU A CA 1
ATOM 780 C C . GLU A 1 96 ? -6.913 4.429 -4.933 1.00 90.31 96 GLU A C 1
ATOM 782 O O . GLU A 1 96 ? -8.007 4.451 -5.503 1.00 90.31 96 GLU A O 1
ATOM 787 N N . ALA A 1 97 ? -6.705 3.695 -3.840 1.00 89.75 97 ALA A N 1
ATOM 788 C CA . ALA A 1 97 ? -7.780 2.978 -3.172 1.00 89.75 97 ALA A CA 1
ATOM 789 C C . ALA A 1 97 ? -8.635 3.956 -2.363 1.00 89.75 97 ALA A C 1
ATOM 791 O O . ALA A 1 97 ? -8.207 4.459 -1.327 1.00 89.75 97 ALA A O 1
ATOM 792 N N . GLN A 1 98 ? -9.872 4.171 -2.807 1.00 90.06 98 GLN A N 1
ATOM 793 C CA . GLN A 1 98 ? -10.836 5.024 -2.110 1.00 90.06 98 GLN A CA 1
ATOM 794 C C . GLN A 1 98 ? -11.173 4.507 -0.703 1.00 90.06 98 GLN A C 1
ATOM 796 O O . GLN A 1 98 ? -11.430 5.293 0.208 1.00 90.06 98 GLN A O 1
ATOM 801 N N . ASP A 1 99 ? -11.150 3.188 -0.530 1.00 89.50 99 ASP A N 1
ATOM 802 C CA . ASP A 1 99 ? -11.514 2.536 0.724 1.00 89.50 99 ASP A CA 1
ATOM 803 C C . ASP A 1 99 ? -10.325 2.378 1.680 1.00 89.50 99 ASP A C 1
ATOM 805 O O . ASP A 1 99 ? -10.483 1.889 2.796 1.00 89.50 99 ASP A O 1
ATOM 809 N N . PHE A 1 100 ? -9.122 2.795 1.279 1.00 89.75 100 PHE A N 1
ATOM 810 C CA . PHE A 1 100 ? -7.960 2.780 2.157 1.00 89.75 100 PHE A CA 1
ATOM 811 C C . PHE A 1 100 ? -8.040 3.927 3.163 1.00 89.75 100 PHE A C 1
ATOM 813 O O . PHE A 1 100 ? -8.056 5.103 2.799 1.00 89.75 100 PHE A O 1
ATOM 820 N N . GLY A 1 101 ? -8.054 3.592 4.452 1.00 90.38 101 GLY A N 1
ATOM 821 C CA . GLY A 1 101 ? -8.093 4.597 5.506 1.00 90.38 101 GLY A CA 1
ATOM 822 C C . GLY A 1 101 ? -7.501 4.125 6.822 1.00 90.38 101 GLY A C 1
ATOM 823 O O . GLY A 1 101 ? -6.950 3.033 6.940 1.00 90.38 101 GLY A O 1
ATOM 824 N N . THR A 1 102 ? -7.625 4.974 7.839 1.00 91.75 102 THR A N 1
ATOM 825 C CA . THR A 1 102 ? -7.214 4.677 9.212 1.00 91.75 102 THR A CA 1
ATOM 826 C C . THR A 1 102 ? -8.422 4.515 10.126 1.00 91.75 102 THR A C 1
ATOM 828 O O . THR A 1 102 ? -9.487 5.105 9.927 1.00 91.75 102 THR A O 1
ATOM 831 N N . CYS A 1 103 ? -8.259 3.678 11.145 1.00 93.44 103 CYS A N 1
ATOM 832 C CA . CYS A 1 103 ? -9.282 3.393 12.137 1.00 93.44 103 CYS A CA 1
ATOM 833 C C . CYS A 1 103 ? -9.764 4.681 12.828 1.00 93.44 103 CYS A C 1
ATOM 835 O O . CYS A 1 103 ? -8.973 5.410 13.424 1.00 93.44 103 CYS A O 1
ATOM 837 N N . LYS A 1 104 ? -11.086 4.910 12.843 1.00 93.12 104 LYS A N 1
ATOM 838 C CA . LYS A 1 104 ? -11.705 6.123 13.418 1.00 93.12 104 LYS A CA 1
ATOM 839 C C . LYS A 1 104 ? -11.694 6.191 14.954 1.00 93.12 104 LYS A C 1
ATOM 841 O O . LYS A 1 104 ? -12.058 7.220 15.518 1.00 93.12 104 LYS A O 1
ATOM 846 N N . ALA A 1 105 ? -11.331 5.110 15.646 1.00 92.75 105 ALA A N 1
ATOM 847 C CA . ALA A 1 105 ? -11.272 5.082 17.109 1.00 92.75 105 ALA A CA 1
ATOM 848 C C . ALA A 1 105 ? -10.030 5.789 17.677 1.00 92.75 105 ALA A C 1
ATOM 850 O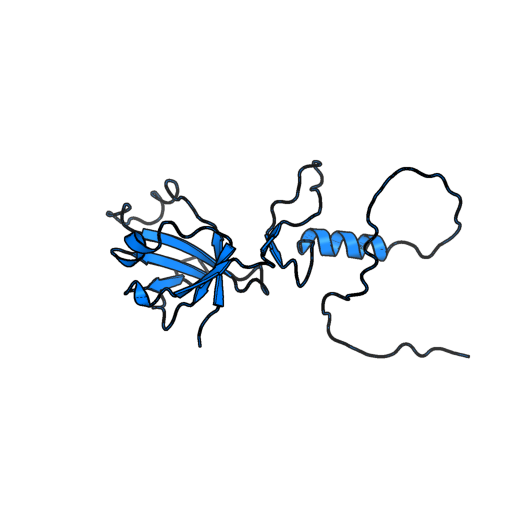 O . ALA A 1 105 ? -9.005 5.938 17.009 1.00 92.75 105 ALA A O 1
ATOM 851 N N . ALA A 1 106 ? -10.114 6.163 18.953 1.00 92.81 106 ALA A N 1
ATOM 852 C CA . ALA A 1 106 ? -8.979 6.627 19.736 1.00 92.81 106 ALA A CA 1
ATOM 853 C C . ALA A 1 106 ? -8.420 5.478 20.581 1.00 92.81 106 ALA A C 1
ATOM 855 O O . ALA A 1 106 ? -9.162 4.672 21.140 1.00 92.81 106 ALA A O 1
ATOM 856 N N . LYS A 1 107 ? -7.097 5.427 20.695 1.00 91.94 107 LYS A N 1
ATOM 857 C CA . LYS A 1 107 ? -6.393 4.553 21.631 1.00 91.94 107 LYS A CA 1
ATOM 858 C C . LYS A 1 107 ? -6.726 4.958 23.073 1.00 91.94 107 LYS A C 1
ATOM 860 O O . LYS A 1 107 ? -7.162 6.073 23.350 1.00 91.94 107 LYS A O 1
ATOM 865 N N . LYS A 1 108 ? -6.390 4.089 24.031 1.00 88.81 108 LYS A N 1
ATOM 866 C CA . LYS A 1 108 ? -6.567 4.349 25.476 1.00 88.81 108 LYS A CA 1
ATOM 867 C C . LYS A 1 108 ? -5.835 5.599 25.989 1.00 88.81 108 LYS A C 1
ATOM 869 O O . LYS A 1 108 ? -6.228 6.150 27.009 1.00 88.81 108 LYS A O 1
ATOM 874 N N . ASN A 1 109 ? -4.783 6.041 25.299 1.00 88.00 109 ASN A N 1
ATOM 875 C CA . ASN A 1 109 ? -4.042 7.268 25.612 1.00 88.00 109 ASN A CA 1
ATOM 876 C C . ASN A 1 109 ? -4.694 8.546 25.037 1.00 88.00 109 ASN A C 1
ATOM 878 O O . ASN A 1 109 ? -4.163 9.631 25.247 1.00 88.00 109 ASN A O 1
ATOM 882 N N . GLY A 1 110 ? -5.817 8.431 24.320 1.00 89.75 110 GLY A N 1
ATOM 883 C CA . GLY A 1 110 ? -6.519 9.548 23.682 1.00 89.75 110 GLY A CA 1
ATOM 884 C C . GLY A 1 110 ? -6.008 9.916 22.285 1.00 89.75 110 GLY A C 1
ATOM 885 O O . GLY A 1 110 ? -6.615 10.755 21.626 1.00 89.75 110 GLY A O 1
ATOM 886 N N . GLU A 1 111 ? -4.932 9.290 21.801 1.00 92.00 111 GLU A N 1
ATOM 887 C CA . GLU A 1 111 ? -4.429 9.515 20.442 1.00 92.00 111 GLU A CA 1
ATOM 888 C C . GLU A 1 111 ? -5.271 8.772 19.394 1.00 92.00 111 GLU A C 1
ATOM 890 O O . GLU A 1 111 ? -5.779 7.680 19.677 1.00 92.00 111 GLU A O 1
ATOM 895 N N . PRO A 1 112 ? -5.380 9.290 18.157 1.00 92.19 112 PRO A N 1
ATOM 896 C CA . PRO A 1 112 ? -6.054 8.575 17.080 1.00 92.19 112 PRO A CA 1
ATOM 897 C C . PRO A 1 112 ? -5.373 7.230 16.789 1.00 92.19 112 PRO A C 1
ATOM 899 O O . PRO A 1 112 ? -4.146 7.081 16.854 1.00 92.19 112 PRO A O 1
ATOM 902 N N . CYS A 1 113 ? -6.178 6.219 16.469 1.00 92.38 113 CYS A N 1
ATOM 903 C CA . CYS A 1 113 ? -5.660 4.935 16.033 1.00 92.38 113 CYS A CA 1
ATOM 904 C C . CYS A 1 113 ? -4.998 5.078 14.656 1.00 92.38 113 CYS A C 1
ATOM 906 O O . CYS A 1 113 ? -5.593 5.583 13.713 1.00 92.38 113 CYS A O 1
ATOM 908 N N . SER A 1 114 ? -3.763 4.597 14.535 1.00 89.00 114 SER A N 1
ATOM 909 C CA . SER A 1 114 ? -2.996 4.621 13.287 1.00 89.00 114 SER A CA 1
ATOM 910 C C . SER A 1 114 ? -3.121 3.325 12.484 1.00 89.00 114 SER A C 1
ATOM 912 O O . SER A 1 114 ? -2.348 3.123 11.554 1.00 89.00 114 SER A O 1
ATOM 914 N N . GLN A 1 115 ? -4.019 2.415 12.881 1.00 89.00 115 GLN A N 1
ATOM 915 C CA . GLN A 1 115 ? -4.188 1.158 12.160 1.00 89.00 115 GLN A CA 1
ATOM 916 C C . GLN A 1 115 ? -4.955 1.362 10.867 1.00 89.00 115 GLN A C 1
ATOM 918 O O . GLN A 1 115 ? -5.958 2.076 10.855 1.00 89.00 115 GLN A O 1
ATOM 923 N N . ILE A 1 116 ? -4.480 0.706 9.814 1.00 89.00 116 ILE A N 1
ATOM 924 C CA . ILE A 1 116 ? -5.113 0.707 8.500 1.00 89.00 116 ILE A CA 1
ATOM 925 C C . ILE A 1 116 ? -6.410 -0.097 8.561 1.00 89.00 116 ILE A C 1
ATOM 927 O O . ILE A 1 116 ? -6.493 -1.103 9.268 1.00 89.00 116 ILE A O 1
ATOM 931 N N . VAL A 1 117 ? -7.426 0.377 7.849 1.00 90.88 117 VAL A N 1
ATOM 932 C CA . VAL A 1 117 ? -8.733 -0.262 7.724 1.00 90.88 117 VAL A CA 1
ATOM 933 C C . VAL A 1 117 ? -9.256 -0.127 6.301 1.00 90.88 117 VAL A C 1
ATOM 935 O O . VAL A 1 117 ? -8.913 0.817 5.587 1.00 90.88 117 VAL A O 1
ATOM 938 N N . ASN A 1 118 ? -10.128 -1.057 5.932 1.00 90.75 118 ASN A N 1
ATOM 939 C CA . ASN A 1 118 ? -10.956 -0.957 4.746 1.00 90.75 118 ASN A CA 1
ATOM 940 C C . ASN A 1 118 ? -12.246 -0.201 5.088 1.00 90.75 118 ASN A C 1
ATOM 942 O O . ASN A 1 118 ? -13.121 -0.745 5.754 1.00 90.75 118 ASN A O 1
ATOM 946 N N . LEU A 1 119 ? -12.375 1.045 4.640 1.00 89.50 119 LEU A N 1
ATOM 947 C CA . LEU A 1 119 ? -13.529 1.904 4.911 1.00 89.50 119 LEU A CA 1
ATOM 948 C C . LEU A 1 119 ? -14.837 1.367 4.310 1.00 89.50 119 LEU A C 1
ATOM 950 O O . LEU A 1 119 ? -15.902 1.681 4.845 1.00 89.50 119 LEU A O 1
ATOM 954 N N . TYR A 1 120 ? -14.762 0.559 3.246 1.00 89.12 120 TYR A N 1
ATOM 955 C CA . TYR A 1 120 ? -15.925 -0.105 2.659 1.00 89.12 120 TYR A CA 1
ATOM 956 C C . TYR A 1 120 ? -16.473 -1.191 3.586 1.00 89.12 120 TYR A C 1
ATOM 958 O O . TYR A 1 120 ? -17.683 -1.275 3.795 1.00 89.12 120 TYR A O 1
ATOM 966 N N . GL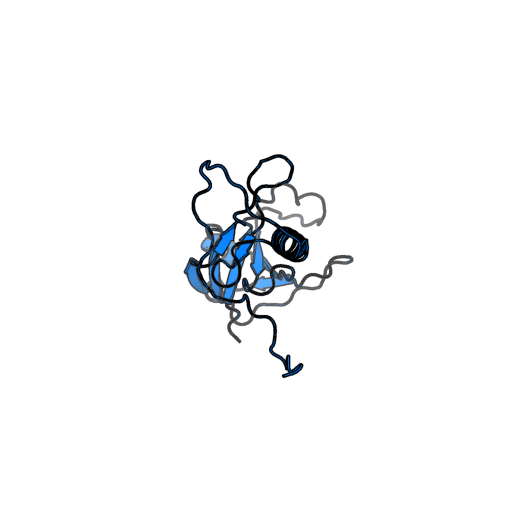U A 1 121 ? -15.585 -1.993 4.179 1.00 87.19 121 GLU A N 1
ATOM 967 C CA . GLU A 1 121 ? -15.981 -3.065 5.090 1.00 87.19 121 GLU A CA 1
ATOM 968 C C . GLU A 1 121 ? -16.243 -2.552 6.503 1.00 87.19 121 GLU A C 1
ATOM 970 O O . GLU A 1 121 ? -17.334 -2.744 7.030 1.00 87.19 121 GLU A O 1
ATOM 975 N N . CYS A 1 122 ? -15.257 -1.918 7.141 1.00 88.12 122 CYS A N 1
ATOM 976 C CA . CYS A 1 122 ? -15.352 -1.463 8.520 1.00 88.12 122 CYS A CA 1
ATOM 977 C C . CYS A 1 122 ? -14.462 -0.246 8.796 1.00 88.12 122 CYS A C 1
ATOM 979 O O . CYS A 1 122 ? -13.262 -0.218 8.544 1.00 88.12 122 CYS A O 1
ATOM 981 N N . HIS A 1 123 ? -15.039 0.747 9.465 1.00 90.88 123 HIS A N 1
ATOM 982 C CA . HIS A 1 123 ? -14.339 1.972 9.855 1.00 90.88 123 HIS A CA 1
ATOM 983 C C . HIS A 1 123 ? -13.422 1.822 11.087 1.00 90.88 123 HIS A C 1
ATOM 985 O O . HIS A 1 123 ? -12.812 2.801 11.535 1.00 90.88 123 HIS A O 1
ATOM 991 N N . TYR A 1 124 ? -13.346 0.622 11.666 1.00 91.25 124 TYR A N 1
ATOM 992 C CA . TYR A 1 124 ? -12.610 0.314 12.890 1.00 91.25 124 TYR A CA 1
ATOM 993 C C . TYR A 1 124 ? -11.688 -0.884 12.667 1.00 91.25 124 TYR A C 1
ATOM 995 O O . TYR A 1 124 ? -12.073 -1.856 12.025 1.00 91.25 124 TYR A O 1
ATOM 1003 N N . CYS A 1 125 ? -10.474 -0.839 13.224 1.00 90.50 125 CYS A N 1
ATOM 1004 C CA . CYS A 1 125 ? -9.570 -1.986 13.162 1.00 90.50 125 CYS A CA 1
ATOM 1005 C C . CYS A 1 125 ? -10.105 -3.140 14.015 1.00 90.50 125 CYS A C 1
ATOM 1007 O O . CYS A 1 125 ? -10.894 -2.919 14.934 1.00 90.50 125 CYS A O 1
ATOM 1009 N N . GLN A 1 126 ? -9.630 -4.359 13.762 1.00 88.31 126 GLN A N 1
ATOM 1010 C CA . GLN A 1 126 ? -10.096 -5.567 14.450 1.00 88.31 126 GLN A CA 1
ATOM 1011 C C . GLN A 1 126 ? -10.108 -5.437 15.985 1.00 88.31 126 GLN A C 1
ATOM 1013 O O . GLN A 1 126 ? -11.079 -5.827 16.631 1.00 88.31 126 GLN A O 1
ATOM 1018 N N . TYR A 1 127 ? -9.074 -4.816 16.570 1.00 90.00 127 TYR A N 1
ATOM 1019 C CA . TYR A 1 127 ? -8.999 -4.567 18.014 1.00 90.00 127 TYR A CA 1
ATOM 1020 C C . TYR A 1 127 ? -10.162 -3.690 18.513 1.00 90.00 127 TYR A C 1
ATOM 1022 O O . TYR A 1 127 ? -10.875 -4.065 19.443 1.00 90.00 127 TYR A O 1
ATOM 1030 N N . HIS A 1 128 ? -10.391 -2.537 17.876 1.00 90.31 128 HIS A N 1
ATOM 1031 C CA . HIS A 1 128 ? -11.462 -1.622 18.283 1.00 90.31 128 HIS A CA 1
ATOM 1032 C C . HIS A 1 128 ? -12.851 -2.140 17.895 1.00 90.31 128 HIS A C 1
ATOM 1034 O O . HIS A 1 128 ? -13.825 -1.858 18.585 1.00 90.31 128 HIS A O 1
ATOM 1040 N N . HIS A 1 129 ? -12.954 -2.931 16.828 1.00 89.31 129 HIS A N 1
ATOM 1041 C CA . HIS A 1 129 ? -14.188 -3.604 16.449 1.00 89.31 129 HIS A CA 1
ATOM 1042 C C . HIS A 1 129 ? -14.624 -4.607 17.530 1.00 89.31 129 HIS A C 1
ATOM 1044 O O . HIS A 1 129 ? -15.771 -4.563 17.972 1.00 89.31 129 HIS A O 1
ATOM 1050 N N . ALA A 1 130 ? -13.703 -5.434 18.037 1.00 87.56 130 ALA A N 1
ATOM 1051 C CA . ALA A 1 130 ? -13.977 -6.357 19.140 1.00 87.56 130 ALA A CA 1
ATOM 1052 C C . ALA A 1 130 ? -14.346 -5.624 20.446 1.00 87.56 130 ALA A C 1
ATOM 1054 O O . ALA A 1 130 ? -15.282 -6.019 21.145 1.00 87.56 130 ALA A O 1
ATOM 1055 N N . GLU A 1 131 ? -13.658 -4.521 20.761 1.00 87.44 131 GLU A N 1
ATOM 1056 C CA . GLU A 1 131 ? -13.961 -3.685 21.931 1.00 87.44 131 GLU A CA 1
ATOM 1057 C C . GLU A 1 131 ? -15.381 -3.098 21.862 1.00 87.44 131 GLU A C 1
ATOM 1059 O O . GLU A 1 131 ? -16.155 -3.214 22.820 1.00 87.44 131 GLU A O 1
ATOM 1064 N N . LEU A 1 132 ? -15.769 -2.550 20.705 1.00 84.31 132 LEU A N 1
ATOM 1065 C CA . LEU A 1 132 ? -17.119 -2.039 20.469 1.00 84.31 132 LEU A CA 1
ATOM 1066 C C . LEU A 1 132 ? -18.167 -3.147 20.619 1.00 84.31 132 LEU A C 1
ATOM 1068 O O . LEU A 1 132 ? -19.123 -2.979 21.374 1.00 84.31 132 LEU A O 1
ATOM 1072 N N . GLN A 1 133 ? -17.970 -4.301 19.976 1.00 81.38 133 GLN A N 1
ATOM 1073 C CA . GLN A 1 133 ? -18.896 -5.435 20.070 1.00 81.38 133 GLN A CA 1
ATOM 1074 C C . GLN A 1 133 ? -19.085 -5.925 21.514 1.00 81.38 133 GLN A C 1
ATOM 1076 O O . GLN A 1 133 ? -20.215 -6.166 21.945 1.00 81.38 133 GLN A O 1
ATOM 1081 N N . SER A 1 134 ? -18.002 -6.012 22.292 1.00 78.31 134 SER A N 1
ATOM 1082 C CA . SER A 1 134 ? -18.074 -6.405 23.706 1.00 78.31 134 SER A CA 1
ATOM 1083 C C . SER A 1 134 ? -18.853 -5.397 24.562 1.00 78.31 134 SER A C 1
ATOM 1085 O O . SER A 1 134 ? -19.579 -5.788 25.477 1.00 78.31 134 SER A O 1
ATOM 1087 N N . SER A 1 135 ? -18.778 -4.110 24.211 1.00 74.62 135 SER A N 1
ATOM 1088 C CA . SER A 1 135 ? -19.512 -3.032 24.879 1.00 74.62 135 SER A CA 1
ATOM 1089 C C . SER A 1 135 ? -21.020 -3.117 24.621 1.00 74.62 135 SER A C 1
ATOM 1091 O O . SER A 1 135 ? -21.811 -2.851 25.523 1.00 74.62 135 SER A O 1
ATOM 1093 N N . PHE A 1 136 ? -21.430 -3.542 23.420 1.00 67.31 136 PHE A N 1
ATOM 1094 C CA . PHE A 1 136 ? -22.842 -3.748 23.073 1.00 67.31 136 PHE A CA 1
ATOM 1095 C C . PHE A 1 136 ? -23.444 -5.018 23.690 1.00 67.31 136 PHE A C 1
ATOM 1097 O O . PHE A 1 136 ? -24.640 -5.051 23.969 1.00 67.31 136 PHE A O 1
ATOM 1104 N N . SER A 1 137 ? -22.629 -6.042 23.961 1.00 65.44 137 SER A N 1
ATOM 1105 C CA . SER A 1 137 ? -23.071 -7.266 24.652 1.00 65.44 137 SER A CA 1
ATOM 1106 C C . SER A 1 137 ? -23.362 -7.036 26.152 1.00 65.44 137 SER A C 1
ATOM 1108 O O . SER A 1 137 ? -23.971 -7.866 26.831 1.00 65.44 137 SER A O 1
ATOM 1110 N N . GLY A 1 138 ? -22.986 -5.868 26.690 1.00 58.53 138 GLY A N 1
ATOM 1111 C CA . GLY A 1 138 ? -23.265 -5.453 28.061 1.00 58.53 138 GLY A CA 1
ATOM 1112 C C . GLY A 1 138 ? -24.564 -4.650 28.220 1.00 58.53 138 GLY A C 1
ATOM 1113 O O . GLY A 1 138 ? -24.588 -3.454 27.956 1.00 58.53 138 GLY A O 1
ATOM 1114 N N . LYS A 1 139 ? -25.575 -5.290 28.830 1.00 47.62 139 LYS A N 1
ATOM 1115 C CA . LYS A 1 139 ? -26.795 -4.738 29.478 1.00 47.62 139 LYS A CA 1
ATOM 1116 C C . LYS A 1 139 ? -28.051 -4.531 28.615 1.00 47.62 139 LYS A C 1
ATOM 1118 O O . LYS A 1 139 ? -28.416 -3.414 28.259 1.00 47.62 139 LYS A O 1
ATOM 1123 N N . VAL A 1 140 ? -28.877 -5.579 28.568 1.00 48.81 140 VAL A N 1
ATOM 1124 C CA . VAL A 1 140 ? -30.336 -5.430 28.723 1.00 48.81 140 VAL A CA 1
ATOM 1125 C C . VAL A 1 140 ? -30.655 -5.427 30.219 1.00 48.81 140 VAL A C 1
ATOM 1127 O O . VAL A 1 140 ? -30.968 -6.466 30.776 1.00 48.81 140 VAL A O 1
ATOM 1130 N N . THR A 1 141 ? -30.572 -4.268 30.881 1.00 46.84 141 THR A N 1
ATOM 1131 C CA . THR A 1 141 ? -31.369 -3.979 32.091 1.00 46.84 141 THR A CA 1
ATOM 1132 C C . THR A 1 141 ? -31.494 -2.466 32.313 1.00 46.84 141 THR A C 1
ATOM 1134 O O . THR A 1 141 ? -30.579 -1.831 32.827 1.00 46.84 141 THR A O 1
ATOM 1137 N N . GLY A 1 142 ? -32.672 -1.921 31.990 1.00 46.81 142 GLY A N 1
ATOM 1138 C CA . GLY A 1 142 ? -33.422 -1.048 32.902 1.00 46.81 142 GLY A CA 1
ATOM 1139 C C . GLY A 1 142 ? -33.097 0.453 32.984 1.00 46.81 142 GLY A C 1
ATOM 1140 O O . GLY A 1 142 ? -32.167 0.863 33.663 1.00 46.81 142 GLY A O 1
ATOM 1141 N N . LYS A 1 143 ? -34.059 1.243 32.480 1.00 35.94 143 LYS A N 1
ATOM 1142 C CA . LYS A 1 143 ? -34.428 2.637 32.823 1.00 35.94 143 LYS A CA 1
ATOM 1143 C C . LYS A 1 143 ? -33.566 3.798 32.300 1.00 35.94 143 LYS A C 1
ATOM 1145 O O . LYS A 1 143 ? -32.579 4.224 32.885 1.00 35.94 143 LYS A O 1
ATOM 1150 N N . VAL A 1 144 ? -34.136 4.424 31.270 1.00 47.84 144 VAL A N 1
ATOM 1151 C CA . VAL A 1 144 ? -33.948 5.814 30.837 1.00 47.84 144 VAL A CA 1
ATOM 1152 C C . VAL A 1 144 ? -34.154 6.801 31.999 1.00 47.84 144 VAL A C 1
ATOM 1154 O O . VAL A 1 144 ? -35.229 6.842 32.601 1.00 47.84 144 VAL A O 1
ATOM 1157 N N . LYS A 1 145 ? -33.159 7.662 32.251 1.00 35.00 145 LYS A N 1
ATOM 1158 C CA . LYS A 1 145 ? -33.349 9.043 32.735 1.00 35.00 145 LYS A CA 1
ATOM 1159 C C . LYS A 1 145 ? -32.127 9.883 32.344 1.00 35.00 145 LYS A C 1
ATOM 1161 O O . LYS A 1 145 ? -30.997 9.442 32.512 1.00 35.00 145 LYS A O 1
ATOM 1166 N N . GLY A 1 146 ? -32.381 11.027 31.711 1.00 36.72 146 GLY A N 1
ATOM 1167 C CA . GLY A 1 146 ? -31.449 11.668 30.779 1.00 36.72 146 GLY A CA 1
ATOM 1168 C C . GLY A 1 146 ? -30.473 12.692 31.354 1.00 36.72 146 GLY A C 1
ATOM 1169 O O . GLY A 1 146 ? -30.544 13.026 32.529 1.00 36.72 146 GLY A O 1
ATOM 1170 N N . LYS A 1 147 ? -29.617 13.225 30.470 1.00 29.02 147 LYS A N 1
ATOM 1171 C CA . LYS A 1 147 ? -29.285 14.651 30.267 1.00 29.02 147 LYS A CA 1
ATOM 1172 C C . LYS A 1 147 ? -28.318 14.747 29.078 1.00 29.02 147 LYS A C 1
ATOM 1174 O O . LYS A 1 147 ? -27.417 13.931 28.940 1.00 29.02 147 LYS A O 1
ATOM 1179 N N . THR A 1 148 ? -28.554 15.715 28.206 1.00 39.94 148 THR A N 1
ATOM 1180 C CA . THR A 1 148 ? -27.773 16.033 27.003 1.00 39.94 148 THR A CA 1
ATOM 1181 C C . THR A 1 148 ? -26.325 16.410 27.318 1.00 39.94 148 THR A C 1
ATOM 1183 O O . THR A 1 148 ? -26.105 17.204 28.228 1.00 39.94 148 THR A O 1
ATOM 1186 N N . ASN A 1 149 ? -25.374 15.927 26.510 1.00 31.09 149 ASN A N 1
ATOM 1187 C CA . ASN A 1 149 ? -24.322 16.755 25.911 1.00 31.09 149 ASN A CA 1
ATOM 1188 C C . ASN A 1 149 ? -23.666 16.034 24.718 1.00 31.09 149 ASN A C 1
ATOM 1190 O O . ASN A 1 149 ? -23.250 14.887 24.822 1.00 31.09 149 ASN A O 1
ATOM 1194 N N . SER A 1 150 ? -23.647 16.756 23.596 1.00 43.47 150 SER A N 1
ATOM 1195 C CA . SER A 1 150 ? -22.898 16.584 22.345 1.00 43.47 150 SER A CA 1
ATOM 1196 C C . SER A 1 150 ? -22.007 15.337 22.199 1.00 43.47 150 SER A C 1
ATOM 1198 O O . SER A 1 150 ? -20.879 15.312 22.680 1.00 43.47 150 SER A O 1
ATOM 1200 N N . LEU A 1 151 ? -22.486 14.355 21.433 1.00 43.31 151 LEU A N 1
ATOM 1201 C CA . LEU A 1 151 ? -21.663 13.404 20.682 1.00 43.31 151 LEU A CA 1
ATOM 1202 C C . LEU A 1 151 ? -22.351 13.217 19.328 1.00 43.31 151 LEU A C 1
ATOM 1204 O O . LEU A 1 151 ? -23.368 12.536 19.206 1.00 43.31 151 LEU A O 1
ATOM 1208 N N . ASN A 1 152 ? -21.838 13.932 18.330 1.00 36.81 152 ASN A N 1
ATOM 1209 C CA . ASN A 1 152 ? -22.312 13.858 16.957 1.00 36.81 152 ASN A CA 1
ATOM 1210 C C . ASN A 1 152 ? -22.035 12.466 16.374 1.00 36.81 152 ASN A C 1
ATOM 1212 O O . ASN A 1 152 ? -20.922 11.958 16.484 1.00 36.81 152 ASN A O 1
ATOM 1216 N N . GLY A 1 153 ? -23.035 11.916 15.681 1.00 35.44 153 GLY A N 1
ATOM 1217 C CA . GLY A 1 153 ? -22.835 10.879 14.667 1.00 35.44 153 GLY A CA 1
ATOM 1218 C C . GLY A 1 153 ? -22.972 9.439 15.146 1.00 35.44 153 GLY A C 1
ATOM 1219 O O . GLY A 1 153 ? -22.087 8.624 14.910 1.00 35.44 153 GLY A O 1
ATOM 1220 N N . PHE A 1 154 ? -24.103 9.107 15.770 1.00 35.53 154 PHE A N 1
ATOM 1221 C CA . PHE A 1 154 ? -24.576 7.726 15.874 1.00 35.53 154 PHE A CA 1
ATOM 1222 C C . PHE A 1 154 ? -24.629 7.128 14.458 1.00 35.53 154 PHE A C 1
ATOM 1224 O O . PHE A 1 154 ? -25.338 7.658 13.600 1.00 35.53 154 PHE A O 1
ATOM 1231 N N . CYS A 1 155 ? -23.875 6.058 14.195 1.00 46.81 155 CYS A N 1
ATOM 1232 C CA . CYS A 1 155 ? -23.937 5.327 12.931 1.00 46.81 155 CYS A CA 1
ATOM 1233 C C . CYS A 1 155 ? -25.301 4.633 12.804 1.00 46.81 155 CYS A C 1
ATOM 1235 O O . CYS A 1 155 ? -25.448 3.447 13.073 1.00 46.81 155 CYS A O 1
ATOM 1237 N N . GLN A 1 156 ? -26.312 5.388 12.381 1.00 40.69 156 GLN A N 1
ATOM 1238 C CA . GLN A 1 156 ? -27.471 4.857 11.679 1.00 40.69 156 GLN A CA 1
ATOM 1239 C C . GLN A 1 156 ? -27.081 4.664 10.213 1.00 40.69 156 GLN A C 1
ATOM 1241 O O . GLN A 1 156 ? -27.517 5.397 9.335 1.00 40.69 156 GLN A O 1
ATOM 1246 N N . THR A 1 157 ? -26.227 3.686 9.940 1.00 35.34 157 THR A N 1
ATOM 1247 C CA . THR A 1 157 ? -26.235 3.031 8.633 1.00 35.34 157 THR A CA 1
ATOM 1248 C C . THR A 1 157 ? -26.249 1.542 8.917 1.00 35.34 157 THR A C 1
ATOM 1250 O O . THR A 1 157 ? -25.295 0.969 9.432 1.00 35.34 157 THR A O 1
ATOM 1253 N N . GLY A 1 158 ? -27.420 0.943 8.707 1.00 38.81 158 GLY A N 1
ATOM 1254 C CA . GLY A 1 158 ? -27.631 -0.488 8.831 1.00 38.81 158 GLY A CA 1
ATOM 1255 C C . GLY A 1 158 ? -26.906 -1.227 7.716 1.00 38.81 158 GLY A C 1
ATOM 1256 O O . GLY A 1 158 ? -27.534 -1.641 6.749 1.00 38.81 158 GLY A O 1
ATOM 1257 N N . LEU A 1 159 ? -25.597 -1.398 7.865 1.00 35.81 159 LEU A N 1
ATOM 1258 C CA . LEU A 1 159 ? -24.823 -2.359 7.098 1.00 35.81 159 LEU A CA 1
ATOM 1259 C C . LEU A 1 159 ? -24.128 -3.280 8.102 1.00 35.81 159 LEU A C 1
ATOM 1261 O O . LEU A 1 159 ? -23.188 -2.853 8.773 1.00 35.81 159 LEU A O 1
ATOM 1265 N N . PRO A 1 160 ? -24.620 -4.517 8.284 1.00 40.09 160 PRO A N 1
ATOM 1266 C CA . PRO A 1 160 ? -23.869 -5.506 9.030 1.00 40.09 160 PRO A CA 1
ATOM 1267 C C . PRO A 1 160 ? -22.590 -5.783 8.237 1.00 40.09 160 PRO A C 1
ATOM 1269 O O . PRO A 1 160 ? -22.662 -6.297 7.121 1.00 40.09 160 PRO A O 1
ATOM 1272 N N . CYS A 1 161 ? -21.431 -5.419 8.795 1.00 45.06 161 CYS A N 1
ATOM 1273 C CA . CYS A 1 161 ? -20.147 -5.924 8.315 1.00 45.06 161 CYS A CA 1
ATOM 1274 C C . CYS A 1 161 ? -20.273 -7.446 8.214 1.00 45.06 161 CYS A C 1
ATOM 1276 O O . CYS A 1 161 ? -20.659 -8.093 9.191 1.00 45.06 161 CYS A O 1
ATOM 1278 N N . GLY A 1 162 ? -20.051 -7.978 7.012 1.00 41.69 162 GLY A N 1
ATOM 1279 C CA . GLY A 1 162 ? -20.390 -9.343 6.631 1.00 41.69 162 GLY A CA 1
ATOM 1280 C C . GLY A 1 162 ? -19.881 -10.382 7.624 1.00 41.69 162 GLY A C 1
ATOM 1281 O O . GLY A 1 162 ? -18.703 -10.716 7.652 1.00 41.69 162 GLY A O 1
ATOM 1282 N N . GLY A 1 163 ? -20.804 -10.928 8.408 1.00 36.94 163 GLY A N 1
ATOM 1283 C CA . GLY A 1 163 ? -20.664 -12.210 9.077 1.00 36.94 163 GLY A CA 1
ATOM 1284 C C . GLY A 1 163 ? -21.690 -13.148 8.463 1.00 36.94 163 GLY A C 1
ATOM 1285 O O . GLY A 1 163 ? -22.869 -12.801 8.387 1.00 36.94 163 GLY A O 1
ATOM 1286 N N . LEU A 1 164 ? -21.236 -14.301 7.976 1.00 35.03 164 LEU A N 1
ATOM 1287 C CA . LEU A 1 164 ? -22.066 -15.350 7.390 1.00 35.03 164 LEU A CA 1
ATOM 1288 C C . LEU A 1 164 ? -23.379 -15.569 8.182 1.00 35.03 164 LEU A C 1
ATOM 1290 O O . LEU A 1 164 ? -23.373 -15.895 9.367 1.00 35.03 164 LEU A O 1
ATOM 1294 N N . SER A 1 165 ? -24.504 -15.429 7.478 1.00 43.00 165 SER A N 1
ATOM 1295 C CA . SER A 1 165 ? -25.818 -16.046 7.743 1.00 43.00 165 SER A CA 1
ATOM 1296 C C . SER A 1 165 ? -25.681 -17.553 8.043 1.00 43.00 165 SER A C 1
ATOM 1298 O O . SER A 1 165 ? -24.860 -18.183 7.382 1.00 43.00 165 SER A O 1
ATOM 1300 N N . SER A 1 166 ? -26.440 -18.288 8.876 1.00 42.62 166 SER A N 1
ATOM 1301 C CA . SER A 1 166 ? -27.713 -18.182 9.643 1.00 42.62 166 SER A CA 1
ATOM 1302 C C . SER A 1 166 ? -27.968 -19.603 10.282 1.00 42.62 166 SER A C 1
ATOM 1304 O O . SER A 1 166 ? -27.071 -20.433 10.114 1.00 42.62 166 SER A O 1
ATOM 1306 N N . PRO A 1 167 ? -29.109 -20.003 10.932 1.00 45.94 167 PRO A N 1
ATOM 1307 C CA . PRO A 1 167 ? -30.402 -19.323 11.124 1.00 45.94 167 PRO A CA 1
ATOM 1308 C C . PRO A 1 167 ? -31.106 -19.429 12.513 1.00 45.94 167 PRO A C 1
ATOM 1310 O O . PRO A 1 167 ? -30.780 -20.227 13.386 1.00 45.94 167 PRO A O 1
ATOM 1313 N N . THR A 1 168 ? -32.198 -18.653 12.598 1.00 32.88 168 THR A N 1
ATOM 1314 C CA . THR A 1 168 ? -33.460 -18.859 13.350 1.00 32.88 168 THR A CA 1
ATOM 1315 C C . THR A 1 168 ? -33.515 -18.655 14.869 1.00 32.88 168 THR A C 1
ATOM 1317 O O . THR A 1 168 ? -33.378 -19.579 15.662 1.00 32.88 168 THR A O 1
ATOM 1320 N N . CYS A 1 169 ? -33.968 -17.453 15.249 1.00 38.84 169 CYS A N 1
ATOM 1321 C CA . CYS A 1 169 ? -34.959 -17.305 16.313 1.00 38.84 169 CYS A CA 1
ATOM 1322 C C . CYS A 1 169 ? -36.305 -17.880 15.848 1.00 38.84 169 CYS A C 1
ATOM 1324 O O . CYS A 1 169 ? -36.858 -17.458 14.833 1.00 38.84 169 CYS A O 1
ATOM 1326 N N . SER A 1 170 ? -36.870 -18.790 16.630 1.00 32.69 170 SER A N 1
ATOM 1327 C CA . SER A 1 170 ? -38.316 -18.961 16.769 1.00 32.69 170 SER A CA 1
ATOM 1328 C C . SER A 1 170 ? -38.572 -19.487 18.175 1.00 32.69 170 SER A C 1
ATOM 1330 O O . SER A 1 170 ? -38.291 -20.643 18.472 1.00 32.69 170 SER A O 1
ATOM 1332 N N . ALA A 1 171 ? -39.062 -18.614 19.052 1.00 34.28 171 ALA A N 1
ATOM 1333 C CA . ALA A 1 171 ? -39.629 -18.996 20.333 1.00 34.28 171 ALA A CA 1
ATOM 1334 C C . ALA A 1 171 ? -40.932 -18.220 20.540 1.00 34.28 171 ALA A C 1
ATOM 1336 O O . ALA A 1 171 ? -40.917 -16.996 20.621 1.00 34.28 171 ALA A O 1
ATOM 1337 N N . ALA A 1 172 ? -42.005 -19.007 20.616 1.00 32.38 172 ALA A N 1
ATOM 1338 C CA . ALA A 1 172 ? -43.242 -18.806 21.362 1.00 32.38 172 ALA A CA 1
ATOM 1339 C 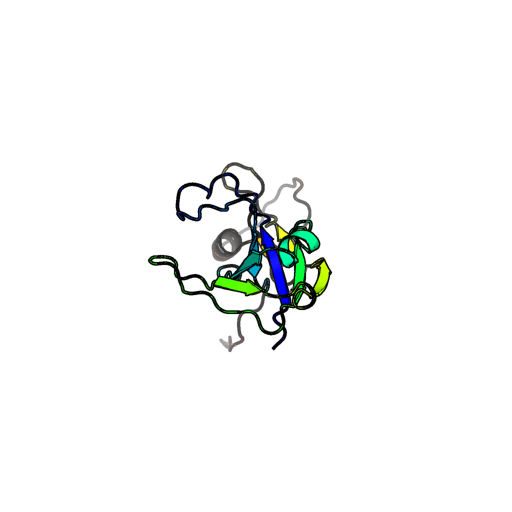C . ALA A 1 172 ? -44.069 -17.531 21.117 1.00 32.38 172 ALA A C 1
ATOM 1341 O O . ALA A 1 172 ? -43.722 -16.446 21.579 1.00 32.38 172 ALA A O 1
ATOM 1342 N N . LEU A 1 173 ? -45.255 -17.740 20.536 1.00 32.66 173 LEU A N 1
ATOM 1343 C CA . LEU A 1 173 ? -46.545 -17.414 21.158 1.00 32.66 173 LEU A CA 1
ATOM 1344 C C . LEU A 1 173 ? -47.590 -18.442 20.711 1.00 32.66 173 LEU A C 1
ATOM 1346 O O . LEU A 1 173 ? -47.567 -18.800 19.512 1.00 32.66 173 LEU A O 1
#

Radius of gyration: 22.02 Å; chains: 1; bounding box: 74×36×50 Å

Organism: Esox lucius (NCBI:txid8010)

pLDDT: mean 71.68, std 21.63, range [29.02, 93.44]

Sequence (173 aa):
MLALILNICDTHWWKLQLKLNFPYLWLFKLQLLSDLHDLEVYVSLFLFGEVHKEHWTTEPGTVMGIPNPNPMKPKDGYDGVSLSVDHPQKVLLMGEAQDFGTCKAAKKNGEPCSQIVNLYECHYCQYHHAELQSSFSGKVTGKVKGKTNSLNGFCQTGLPCGGLSSPTCSAAL

Foldseek 3Di:
DWDFWFQADFPPPPPVVPPDPDPDPPFWTWTWIDSQPDLPAIEIEIEGDVLCVVCVPPDGQWTWTAPPWAWDDADVPHPHTYTYDDDNVRIGTDGGHPQWDFAQDADPVRHGGRRIHRNVQDSHPPVVVVVVVVVVVPDPDDDDDDDDDDDPDDPPPPDPRDDDDDDDDDDDD

InterPro domains:
  IPR012340 Nucleic acid-binding, OB-fold [G3DSA:2.40.50.140] (28-129)
  IPR015408 Zinc finger, Mcm10/DnaG-type [PF09329] (95-129)
  IPR040184 Minichromosome maintenance protein 10 [PTHR13454] (33-166)
  IPR055065 MCM10, OB-fold [PF22379] (31-92)

Secondary structure (DSSP, 8-state):
---EEEEEEE---SSGGGSS--TTTTSEEEEEEE-SS-SS--EEEEEEHHHHHHHTTPPTTEEEE-SS-EEPPPPTT--SEEEEESSGGG-EEEEE-TTEEE--SBPTTSPBP--EEETTT-SS-HHHHHHHHHHHTS-----------------------------------